Protein AF-A0A6L6CVZ6-F1 (afdb_monomer_lite)

pLDDT: mean 91.76, std 10.98, range [35.66, 98.69]

Foldseek 3Di:
DDPPDFDFDWFAQAFQKKWWKWFWAQDPQGIKIWTWMCVPPDRCDPVQLVVFDFVVVCVVVVGPTIDGGARKGFRFGTWTDQPDDDPWDWDDTSNRITTGQAMFCCGNPNDDDPPDDDDGPSSIDTHHDAQGKWKWKAALVRDIDTDGIDHCPVPVPDDPVNSQCVQVVDPDPPSMGIHMDGD

Structure (mmCIF, N/CA/C/O backbone):
data_AF-A0A6L6CVZ6-F1
#
_entry.id   AF-A0A6L6CVZ6-F1
#
loop_
_atom_site.group_PDB
_atom_site.id
_atom_site.type_symbol
_atom_site.label_atom_id
_atom_site.label_alt_id
_atom_site.label_comp_id
_atom_site.label_asym_id
_atom_site.label_entity_id
_atom_site.label_seq_id
_atom_site.pdbx_PDB_ins_code
_atom_site.Cartn_x
_atom_site.Cartn_y
_atom_site.Cartn_z
_atom_site.occupancy
_atom_site.B_iso_or_equiv
_atom_site.auth_seq_id
_atom_site.auth_comp_id
_atom_site.auth_asym_id
_atom_site.auth_atom_id
_atom_site.pdbx_PDB_model_num
ATOM 1 N N . MET A 1 1 ? 6.142 -27.984 21.236 1.00 37.06 1 MET A N 1
ATOM 2 C CA . MET A 1 1 ? 7.083 -27.239 20.377 1.00 37.06 1 MET A CA 1
ATOM 3 C C . MET A 1 1 ? 6.634 -25.793 20.360 1.00 37.06 1 MET A C 1
ATOM 5 O O . MET A 1 1 ? 5.547 -25.516 19.873 1.00 37.06 1 MET A O 1
ATOM 9 N N . THR A 1 2 ? 7.384 -24.900 20.996 1.00 35.66 2 THR A N 1
ATOM 10 C CA . THR A 1 2 ? 7.132 -23.458 20.945 1.00 35.66 2 THR A CA 1
ATOM 11 C C . THR A 1 2 ? 7.368 -22.997 19.512 1.00 35.66 2 THR A C 1
ATOM 13 O O . THR A 1 2 ? 8.467 -23.156 18.987 1.00 35.66 2 THR A O 1
ATOM 16 N N . ALA A 1 3 ? 6.328 -22.488 18.850 1.00 42.91 3 ALA A N 1
ATOM 17 C CA . ALA A 1 3 ? 6.504 -21.797 17.583 1.00 42.91 3 ALA A CA 1
ATOM 18 C C . ALA A 1 3 ? 7.545 -20.695 17.811 1.00 42.91 3 ALA A C 1
ATOM 20 O O . ALA A 1 3 ? 7.386 -19.877 18.719 1.00 42.91 3 ALA A O 1
ATOM 21 N N . THR A 1 4 ? 8.625 -20.697 17.034 1.00 51.38 4 THR A N 1
ATOM 22 C CA . THR A 1 4 ? 9.535 -19.560 16.884 1.00 51.38 4 THR A CA 1
ATOM 23 C C . THR A 1 4 ? 8.722 -18.421 16.269 1.00 51.38 4 THR A C 1
ATOM 25 O O . THR A 1 4 ? 8.664 -18.245 15.056 1.00 51.38 4 THR A O 1
ATOM 28 N N . GLY A 1 5 ? 7.953 -17.754 17.131 1.00 56.50 5 GLY A N 1
ATOM 29 C CA . GLY A 1 5 ? 6.874 -16.851 16.771 1.00 56.50 5 GLY A CA 1
ATOM 30 C C . GLY A 1 5 ? 7.388 -15.648 16.002 1.00 56.50 5 GLY A C 1
ATOM 31 O O . GLY A 1 5 ? 8.496 -15.173 16.246 1.00 56.50 5 GLY A O 1
ATOM 32 N N . SER A 1 6 ? 6.558 -15.187 15.068 1.00 66.06 6 SER A N 1
ATOM 33 C CA . SER A 1 6 ? 6.671 -13.939 14.314 1.00 66.06 6 SER A CA 1
ATOM 34 C C . SER A 1 6 ? 7.493 -12.869 15.042 1.00 66.06 6 SER A C 1
ATOM 36 O O . SER A 1 6 ? 6.977 -12.150 15.900 1.00 66.06 6 SER A O 1
ATOM 38 N N . LYS A 1 7 ? 8.781 -12.756 14.709 1.00 83.12 7 LYS A N 1
ATOM 39 C CA . LYS A 1 7 ? 9.647 -11.740 15.299 1.00 83.12 7 LYS A CA 1
ATOM 40 C C . LYS A 1 7 ? 9.461 -10.435 14.533 1.00 83.12 7 LYS A C 1
ATOM 42 O O . LYS A 1 7 ? 9.683 -10.397 13.320 1.00 83.12 7 LYS A O 1
ATOM 47 N N . ARG A 1 8 ? 9.054 -9.380 15.240 1.00 90.56 8 ARG A N 1
ATOM 48 C CA . ARG A 1 8 ? 9.130 -8.002 14.743 1.00 90.56 8 ARG A CA 1
ATOM 49 C C . ARG A 1 8 ? 10.605 -7.630 14.590 1.00 90.56 8 ARG A C 1
ATOM 51 O O . ARG A 1 8 ? 11.412 -7.907 15.474 1.00 90.56 8 ARG A O 1
ATOM 58 N N . MET A 1 9 ? 10.952 -7.099 13.427 1.00 90.81 9 MET A N 1
ATOM 59 C CA . MET A 1 9 ? 12.328 -6.796 13.028 1.00 90.81 9 MET A CA 1
ATOM 60 C C . MET A 1 9 ? 12.544 -5.304 12.800 1.00 90.81 9 MET A C 1
ATOM 62 O O . MET A 1 9 ? 13.673 -4.838 12.915 1.00 90.81 9 MET A O 1
ATOM 66 N N . ILE A 1 10 ? 11.485 -4.587 12.424 1.00 92.56 10 ILE A N 1
ATOM 67 C CA . ILE A 1 10 ? 11.515 -3.160 12.123 1.00 92.56 10 ILE A CA 1
ATOM 68 C C . ILE A 1 10 ? 10.309 -2.524 12.810 1.00 92.56 10 ILE A C 1
ATOM 70 O O . ILE A 1 10 ? 9.176 -2.986 12.628 1.00 92.56 10 ILE A O 1
ATOM 74 N N . ASP A 1 11 ? 10.581 -1.482 13.582 1.00 95.62 11 ASP A N 1
ATOM 75 C CA . ASP A 1 11 ? 9.610 -0.690 14.330 1.00 95.62 11 ASP A CA 1
ATOM 76 C C . ASP A 1 11 ? 9.361 0.659 13.641 1.00 95.62 11 ASP A C 1
ATOM 78 O O . ASP A 1 11 ? 9.943 0.942 12.593 1.00 95.62 11 ASP A O 1
ATOM 82 N N . ASP A 1 12 ? 8.471 1.466 14.221 1.00 95.69 12 ASP A N 1
ATOM 83 C CA . ASP A 1 12 ? 8.211 2.856 13.824 1.00 95.69 12 ASP A CA 1
ATOM 84 C C . ASP A 1 12 ? 7.869 3.047 12.338 1.00 95.69 12 ASP A C 1
ATOM 86 O O . ASP A 1 12 ? 8.238 4.031 11.699 1.00 95.69 12 ASP A O 1
ATOM 90 N N . MET A 1 13 ? 7.127 2.092 11.772 1.00 97.31 13 MET A N 1
ATOM 91 C CA . MET A 1 13 ? 6.776 2.119 10.352 1.00 97.31 13 MET A CA 1
ATOM 92 C C . MET A 1 13 ? 5.554 2.981 10.041 1.00 97.31 13 MET A C 1
ATOM 94 O O . MET A 1 13 ? 5.385 3.379 8.888 1.00 97.31 13 MET A O 1
ATOM 98 N N . ARG A 1 14 ? 4.704 3.288 11.027 1.00 97.94 14 ARG A N 1
ATOM 99 C CA . ARG A 1 14 ? 3.492 4.091 10.812 1.00 97.94 14 ARG A CA 1
ATOM 100 C C . ARG A 1 14 ? 3.872 5.480 10.306 1.00 97.94 14 ARG A C 1
ATOM 102 O O . ARG A 1 14 ? 4.715 6.155 10.884 1.00 97.94 14 ARG A O 1
ATOM 109 N N . GLY A 1 15 ? 3.254 5.905 9.207 1.00 97.62 15 GLY A N 1
ATOM 110 C CA . GLY A 1 15 ? 3.561 7.182 8.566 1.00 97.62 15 GLY A CA 1
ATOM 111 C C . GLY A 1 15 ? 4.839 7.188 7.720 1.00 97.62 15 GLY A C 1
ATOM 112 O O . GLY A 1 15 ? 5.131 8.209 7.103 1.00 97.62 15 GLY A O 1
ATOM 113 N N . VAL A 1 16 ? 5.578 6.078 7.604 1.00 97.88 16 VAL A N 1
ATOM 114 C CA . VAL A 1 16 ? 6.710 5.996 6.668 1.00 97.88 16 VAL A CA 1
ATOM 115 C C . VAL A 1 16 ? 6.188 5.952 5.232 1.00 97.88 16 VAL A C 1
ATOM 117 O O . VAL A 1 16 ? 5.324 5.138 4.883 1.00 97.88 16 VAL A O 1
ATOM 120 N N . ARG A 1 17 ? 6.727 6.848 4.399 1.00 97.81 17 ARG A N 1
ATOM 121 C CA . ARG A 1 17 ? 6.362 7.012 2.991 1.00 97.81 17 ARG A CA 1
ATOM 122 C C . ARG A 1 17 ? 7.061 5.981 2.108 1.00 97.81 17 ARG A C 1
ATOM 124 O O . ARG A 1 17 ? 8.235 5.683 2.304 1.00 97.81 17 ARG A O 1
ATOM 131 N N . TYR A 1 18 ? 6.348 5.454 1.119 1.00 98.06 18 TYR A N 1
ATOM 132 C CA . TYR A 1 18 ? 6.900 4.544 0.121 1.00 98.06 18 TYR A CA 1
ATOM 133 C C . TYR A 1 18 ? 6.122 4.605 -1.199 1.00 98.06 18 TYR A C 1
ATOM 135 O O . TYR A 1 18 ? 5.013 5.131 -1.258 1.00 98.06 18 TYR A O 1
ATOM 143 N N . GLY A 1 19 ? 6.681 4.034 -2.261 1.00 97.69 19 GLY A N 1
ATOM 144 C CA . GLY A 1 19 ? 6.002 3.838 -3.542 1.00 97.69 19 GLY A CA 1
ATOM 145 C C . GLY A 1 19 ? 6.250 2.443 -4.084 1.00 97.69 19 GLY A C 1
ATOM 146 O O . GLY A 1 19 ? 7.195 1.769 -3.668 1.00 97.69 19 GLY A O 1
ATOM 147 N N . GLU A 1 20 ? 5.381 2.004 -4.992 1.00 97.62 20 GLU A N 1
ATOM 148 C CA . GLU A 1 20 ? 5.497 0.704 -5.648 1.00 97.62 20 GLU A CA 1
ATOM 149 C C . GLU A 1 20 ? 5.217 0.819 -7.154 1.00 97.62 20 GLU A C 1
ATOM 151 O O . GLU A 1 20 ? 4.133 1.244 -7.549 1.00 97.62 20 GLU A O 1
ATOM 156 N N . VAL A 1 21 ? 6.163 0.410 -7.998 1.00 98.31 21 VAL A N 1
ATOM 157 C CA . VAL A 1 21 ? 5.939 0.183 -9.432 1.00 98.31 21 VAL A CA 1
ATOM 158 C C . VAL A 1 21 ? 5.587 -1.285 -9.602 1.00 98.31 21 VAL A C 1
ATOM 160 O O . VAL A 1 21 ? 6.369 -2.176 -9.264 1.00 98.31 21 VAL A O 1
ATOM 163 N N . VAL A 1 22 ? 4.377 -1.541 -10.085 1.00 97.12 22 VAL A N 1
ATOM 164 C CA . VAL A 1 22 ? 3.842 -2.894 -10.212 1.00 97.12 22 VAL A CA 1
ATOM 165 C C . VAL A 1 22 ? 3.664 -3.186 -11.694 1.00 97.12 22 VAL A C 1
ATOM 167 O O . VAL A 1 22 ? 2.642 -2.777 -12.232 1.00 97.12 22 VAL A O 1
ATOM 170 N N . PRO A 1 23 ? 4.639 -3.787 -12.396 1.00 97.62 23 PRO A N 1
ATOM 171 C CA . PRO A 1 23 ? 4.443 -4.334 -13.738 1.00 97.62 23 PRO A CA 1
ATOM 172 C C . PRO A 1 23 ? 3.691 -5.670 -13.698 1.00 97.62 23 PRO A C 1
ATOM 174 O O . PRO A 1 23 ? 3.877 -6.477 -12.784 1.00 97.62 23 PRO A O 1
ATOM 177 N N . MET A 1 24 ? 2.851 -5.910 -14.705 1.00 95.88 24 MET A N 1
ATOM 178 C CA . MET A 1 24 ? 2.095 -7.151 -14.874 1.00 95.88 24 MET A CA 1
ATOM 179 C C . MET A 1 24 ? 2.463 -7.825 -16.189 1.00 95.88 24 MET A C 1
ATOM 181 O O . MET A 1 24 ? 2.456 -7.203 -17.248 1.00 95.88 24 MET A O 1
ATOM 185 N N . PHE A 1 25 ? 2.763 -9.114 -16.112 1.00 96.12 25 PHE A N 1
ATOM 186 C CA . PHE A 1 25 ? 3.249 -9.936 -17.208 1.00 96.12 25 PHE A CA 1
ATOM 187 C C . PHE A 1 25 ? 2.278 -11.077 -17.484 1.00 96.12 25 PHE A C 1
ATOM 189 O O . PHE A 1 25 ? 1.686 -11.636 -16.560 1.00 96.12 25 PHE A O 1
ATOM 196 N N . LEU A 1 26 ? 2.161 -11.455 -18.756 1.00 94.94 26 LEU A N 1
ATOM 197 C CA . LEU A 1 26 ? 1.564 -12.731 -19.126 1.00 94.94 26 LEU A CA 1
ATOM 198 C C . LEU A 1 26 ? 2.628 -13.822 -19.008 1.00 94.94 26 LEU A C 1
ATOM 200 O O . LEU A 1 26 ? 3.703 -13.716 -19.600 1.00 94.94 26 LEU A O 1
ATOM 204 N N . ARG A 1 27 ? 2.329 -14.853 -18.225 1.00 92.25 27 ARG A N 1
ATOM 205 C CA . ARG A 1 27 ? 3.119 -16.078 -18.083 1.00 92.25 27 ARG A CA 1
ATOM 206 C C . ARG A 1 27 ? 2.264 -17.264 -18.524 1.00 92.25 27 ARG A C 1
ATOM 208 O O . ARG A 1 27 ? 1.049 -17.137 -18.668 1.00 92.25 27 ARG A O 1
ATOM 215 N N . ASP A 1 28 ? 2.880 -18.433 -18.659 1.00 89.06 28 ASP A N 1
ATOM 216 C CA . ASP A 1 28 ? 2.167 -19.668 -19.022 1.00 89.06 28 ASP A CA 1
ATOM 217 C C . ASP A 1 28 ? 1.052 -20.025 -18.019 1.00 89.06 28 ASP A C 1
ATOM 219 O O . ASP A 1 28 ? 0.059 -20.655 -18.372 1.00 89.06 28 ASP A O 1
ATOM 223 N N . THR A 1 29 ? 1.187 -19.584 -16.765 1.00 85.19 29 THR A N 1
ATOM 224 C CA . THR A 1 29 ? 0.216 -19.787 -15.676 1.00 85.19 29 THR A CA 1
ATOM 225 C C . THR A 1 29 ? -0.832 -18.669 -15.557 1.00 85.19 29 THR A C 1
ATOM 227 O O . THR A 1 29 ? -1.628 -18.664 -14.615 1.00 85.19 29 THR A O 1
ATOM 230 N N . GLY A 1 30 ? -0.857 -17.722 -16.499 1.00 91.31 30 GLY A N 1
ATOM 231 C CA . GLY A 1 30 ? -1.737 -16.554 -16.493 1.00 91.31 30 GLY A CA 1
ATOM 232 C C . GLY A 1 30 ? -1.009 -15.270 -16.103 1.00 91.31 30 GLY A C 1
ATOM 233 O O . GLY A 1 30 ? 0.187 -15.115 -16.351 1.00 91.31 30 GLY A O 1
ATOM 234 N N . LEU A 1 31 ? -1.735 -14.310 -15.525 1.00 92.94 31 LEU A N 1
ATOM 235 C CA . LEU A 1 31 ? -1.134 -13.038 -15.134 1.00 92.94 31 LEU A CA 1
ATOM 236 C C . LEU A 1 31 ? -0.274 -13.187 -13.878 1.00 92.94 31 LEU A C 1
ATOM 238 O O . LEU A 1 31 ? -0.672 -13.798 -12.884 1.00 92.94 31 LEU A O 1
ATOM 242 N N . GLU A 1 32 ? 0.889 -12.550 -13.903 1.00 92.94 32 GLU A N 1
ATOM 243 C CA . GLU A 1 32 ? 1.789 -12.407 -12.766 1.00 92.94 32 GLU A CA 1
ATOM 244 C C . GLU A 1 32 ? 2.169 -10.935 -12.608 1.00 92.94 32 GLU A C 1
ATOM 246 O O . GLU A 1 32 ? 2.503 -10.266 -13.583 1.00 92.94 32 GLU A O 1
ATOM 251 N N . ALA A 1 33 ? 2.128 -10.419 -11.382 1.00 93.19 33 ALA A N 1
ATOM 252 C CA . ALA A 1 33 ? 2.632 -9.091 -11.065 1.00 93.19 33 ALA A CA 1
ATOM 253 C C . ALA A 1 33 ? 3.956 -9.189 -10.310 1.00 93.19 33 ALA A C 1
ATOM 255 O O . ALA A 1 33 ? 4.073 -9.953 -9.351 1.00 93.19 33 ALA A O 1
ATOM 256 N N . GLU A 1 34 ? 4.920 -8.355 -10.675 1.00 94.00 34 GLU A N 1
ATOM 257 C CA . GLU A 1 34 ? 6.073 -8.085 -9.821 1.00 94.00 34 GLU A CA 1
ATOM 258 C C . GLU A 1 34 ? 5.832 -6.781 -9.069 1.00 94.00 34 GLU A C 1
ATOM 260 O O . GLU A 1 34 ? 5.247 -5.847 -9.602 1.00 94.00 34 GLU A O 1
ATOM 265 N N . VAL A 1 35 ? 6.262 -6.702 -7.813 1.00 94.19 35 VAL A N 1
ATOM 266 C CA . VAL A 1 35 ? 6.141 -5.483 -7.008 1.00 94.19 35 VAL A CA 1
ATOM 267 C C . VAL A 1 35 ? 7.540 -4.961 -6.752 1.00 94.19 35 VAL A C 1
ATOM 269 O O . VAL A 1 35 ? 8.274 -5.542 -5.950 1.00 94.19 35 VAL A O 1
ATOM 272 N N . TYR A 1 36 ? 7.905 -3.873 -7.422 1.00 96.75 36 TYR A N 1
ATOM 273 C CA . TYR A 1 36 ? 9.096 -3.095 -7.110 1.00 96.75 36 TYR A CA 1
ATOM 274 C C . TYR A 1 36 ? 8.710 -1.997 -6.142 1.00 96.75 36 TYR A C 1
ATOM 276 O O . TYR A 1 36 ? 7.759 -1.276 -6.411 1.00 96.75 36 TYR A O 1
ATOM 284 N N . GLY A 1 37 ? 9.415 -1.861 -5.026 1.00 96.38 37 GLY A N 1
ATOM 285 C CA . GLY A 1 37 ? 9.088 -0.829 -4.053 1.00 96.38 37 GLY A CA 1
ATOM 286 C C . GLY A 1 37 ? 10.300 -0.175 -3.412 1.00 96.38 37 GLY A 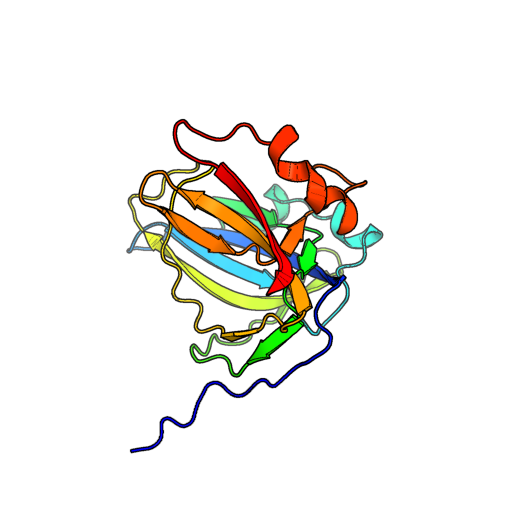C 1
ATOM 287 O O . GLY A 1 37 ? 11.415 -0.704 -3.454 1.00 96.38 37 GLY A O 1
ATOM 288 N N . THR A 1 38 ? 10.064 1.005 -2.842 1.00 97.50 38 THR A N 1
ATOM 289 C CA . THR A 1 38 ? 11.087 1.852 -2.208 1.00 97.50 38 THR A CA 1
ATOM 290 C C . THR A 1 38 ? 11.312 1.528 -0.730 1.00 97.50 38 THR A C 1
ATOM 292 O O . THR A 1 38 ? 12.150 2.154 -0.083 1.00 97.50 38 THR A O 1
ATOM 295 N N . GLN A 1 39 ? 10.569 0.567 -0.167 1.00 93.31 39 GLN A N 1
ATOM 296 C CA . GLN A 1 39 ? 10.608 0.236 1.257 1.00 93.31 39 GLN A CA 1
ATOM 297 C C . GLN A 1 39 ? 12.040 -0.043 1.721 1.00 93.31 39 GLN A C 1
ATOM 299 O O . GLN A 1 39 ? 12.715 -0.923 1.182 1.00 93.31 39 GLN A O 1
ATOM 304 N N . MET A 1 40 ? 12.459 0.663 2.774 1.00 90.44 40 MET A N 1
ATOM 305 C CA . MET A 1 40 ? 13.809 0.600 3.351 1.00 90.44 40 MET A CA 1
ATOM 306 C C . MET A 1 40 ? 14.939 1.060 2.410 1.00 90.44 40 MET A C 1
ATOM 308 O O . MET A 1 40 ? 16.099 0.778 2.691 1.00 90.44 40 MET A O 1
ATOM 312 N N . LEU A 1 41 ? 14.623 1.743 1.303 1.00 94.62 41 LEU A N 1
ATOM 313 C CA . LEU A 1 41 ? 15.603 2.272 0.344 1.00 94.62 41 LEU A CA 1
ATOM 314 C C . LEU A 1 41 ? 15.522 3.793 0.215 1.00 94.62 41 LEU A C 1
ATOM 316 O O . LEU A 1 41 ? 16.547 4.463 0.236 1.00 94.62 41 LEU A O 1
ATOM 320 N N . ASN A 1 42 ? 14.313 4.330 0.058 1.00 97.00 4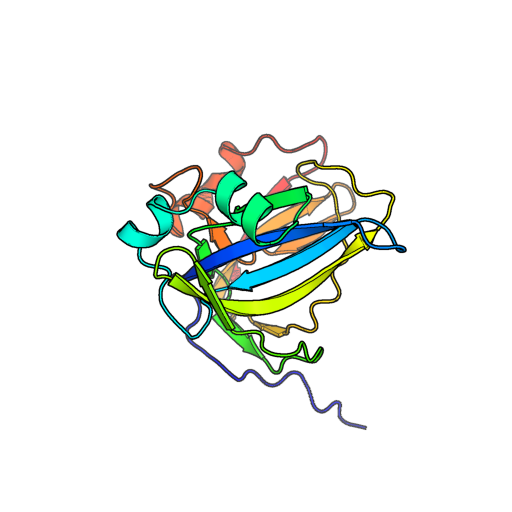2 ASN A N 1
ATOM 321 C CA . ASN A 1 42 ? 14.040 5.764 -0.004 1.00 97.00 42 ASN A CA 1
ATOM 322 C C . ASN A 1 42 ? 12.557 6.040 0.284 1.00 97.00 42 ASN A C 1
ATOM 324 O O . ASN A 1 42 ? 11.723 5.133 0.337 1.00 97.00 42 ASN A O 1
ATOM 328 N N . ASP A 1 43 ? 12.227 7.314 0.433 1.00 96.06 43 ASP A N 1
ATOM 329 C CA . ASP A 1 43 ? 10.900 7.816 0.772 1.00 96.06 43 ASP A CA 1
ATOM 330 C C . ASP A 1 43 ? 10.002 8.068 -0.455 1.00 96.06 43 ASP A C 1
ATOM 332 O O . ASP A 1 43 ? 8.962 8.714 -0.325 1.00 96.06 43 ASP A O 1
ATOM 336 N N . CYS A 1 44 ? 10.367 7.544 -1.634 1.00 97.56 44 CYS A N 1
ATOM 337 C CA . CYS A 1 44 ? 9.663 7.710 -2.909 1.00 97.56 44 CYS A CA 1
ATOM 338 C C . CYS A 1 44 ? 9.539 9.181 -3.371 1.00 97.56 44 CYS A C 1
ATOM 340 O O . CYS A 1 44 ? 8.414 9.659 -3.549 1.00 97.56 44 CYS A O 1
ATOM 342 N N . PRO A 1 45 ? 10.638 9.941 -3.552 1.00 97.00 45 PRO A N 1
ATOM 343 C CA . PRO A 1 45 ? 10.616 11.400 -3.741 1.00 97.00 45 PRO A CA 1
ATOM 344 C C . PRO A 1 45 ? 9.534 11.880 -4.717 1.00 97.00 45 PRO A C 1
ATOM 346 O O . PRO A 1 45 ? 9.441 11.381 -5.835 1.00 97.00 45 PRO A O 1
ATOM 349 N N . GLN A 1 46 ? 8.683 12.823 -4.289 1.00 95.81 46 GLN A N 1
ATOM 350 C CA . GLN A 1 46 ? 7.506 13.244 -5.067 1.00 95.81 46 GLN A CA 1
ATOM 351 C C . GLN A 1 46 ? 7.880 13.765 -6.460 1.00 95.81 46 GLN A C 1
ATOM 353 O O . GLN A 1 46 ? 7.221 13.418 -7.437 1.00 95.81 46 GLN A O 1
ATOM 358 N N . GLU A 1 47 ? 8.950 14.558 -6.539 1.00 96.75 47 GLU A N 1
ATOM 359 C CA . GLU A 1 47 ? 9.415 15.167 -7.786 1.00 96.75 47 GLU A CA 1
ATOM 360 C C . GLU A 1 47 ? 9.886 14.141 -8.815 1.00 96.75 47 GLU A C 1
ATOM 362 O O . GLU A 1 47 ? 9.691 14.360 -10.004 1.00 96.75 47 GLU A O 1
ATOM 367 N N . LEU A 1 48 ? 10.452 13.015 -8.370 1.00 98.12 48 LEU A N 1
ATOM 368 C CA . LEU A 1 48 ? 10.849 11.912 -9.248 1.00 98.12 48 LEU A CA 1
ATOM 369 C C . LEU A 1 48 ? 9.668 10.986 -9.546 1.00 98.12 48 LEU A C 1
ATOM 371 O O . LEU A 1 48 ? 9.489 10.533 -10.666 1.00 98.12 48 LEU A O 1
ATOM 375 N N . TRP A 1 49 ? 8.808 10.724 -8.560 1.00 97.81 49 TRP A N 1
ATOM 376 C CA . TRP A 1 49 ? 7.648 9.856 -8.752 1.00 97.81 49 TRP A CA 1
ATOM 377 C C . TRP A 1 49 ? 6.681 10.391 -9.816 1.00 97.81 49 TRP A C 1
ATOM 379 O O . TRP A 1 49 ? 6.134 9.625 -10.604 1.00 97.81 49 TRP A O 1
ATOM 389 N N . GLN A 1 50 ? 6.471 11.708 -9.858 1.00 96.44 50 GLN A N 1
ATOM 390 C CA . GLN A 1 50 ? 5.563 12.334 -10.823 1.00 96.44 50 GLN A CA 1
ATOM 391 C C . GLN A 1 50 ? 6.092 12.347 -12.266 1.00 96.44 50 GLN A C 1
ATOM 393 O O . GLN A 1 50 ? 5.328 12.667 -13.172 1.00 96.44 50 GLN A O 1
ATOM 398 N N . THR A 1 51 ? 7.372 12.028 -12.493 1.00 97.44 51 THR A N 1
ATOM 399 C CA . THR A 1 51 ? 7.937 11.908 -13.849 1.00 97.44 51 THR A CA 1
ATOM 400 C C . THR A 1 51 ? 7.797 10.498 -14.416 1.00 97.44 51 THR A C 1
ATOM 402 O O . THR A 1 51 ? 8.089 10.289 -15.592 1.00 97.44 51 THR A O 1
ATOM 405 N N . LEU A 1 52 ? 7.356 9.527 -13.606 1.00 98.31 52 LEU A N 1
ATOM 406 C CA . LEU A 1 52 ? 7.191 8.150 -14.051 1.00 98.31 52 LEU A CA 1
ATOM 407 C C . LEU A 1 52 ? 6.049 8.034 -15.059 1.00 98.31 52 LEU A C 1
ATOM 409 O O . LEU A 1 52 ? 4.913 8.419 -14.788 1.00 98.31 52 LEU A O 1
ATOM 413 N N . ASP A 1 53 ? 6.353 7.413 -16.193 1.00 98.19 53 ASP A N 1
ATOM 414 C CA . ASP A 1 53 ? 5.394 7.080 -17.239 1.00 98.19 53 ASP A CA 1
ATOM 415 C C . ASP A 1 53 ? 5.155 5.564 -17.232 1.00 98.19 53 ASP A C 1
ATOM 417 O O . ASP A 1 53 ? 6.049 4.766 -17.525 1.00 98.19 53 ASP A O 1
ATOM 421 N N . ALA A 1 54 ? 3.939 5.160 -16.860 1.00 98.12 54 ALA A N 1
ATOM 422 C CA . ALA A 1 54 ? 3.570 3.755 -16.751 1.00 98.12 54 ALA A CA 1
ATOM 423 C C . ALA A 1 54 ? 3.652 3.013 -18.096 1.00 98.12 54 ALA A C 1
ATOM 425 O O . ALA A 1 54 ? 4.081 1.859 -18.119 1.00 98.12 54 ALA A O 1
ATOM 426 N N . ASP A 1 55 ? 3.287 3.662 -19.202 1.00 98.38 55 ASP A N 1
ATOM 427 C CA . ASP A 1 55 ? 3.273 3.043 -20.529 1.00 98.38 55 ASP A CA 1
ATOM 428 C C . ASP A 1 55 ? 4.699 2.886 -21.063 1.00 98.38 55 ASP A C 1
ATOM 430 O O . ASP A 1 55 ? 5.057 1.836 -21.608 1.00 98.38 55 ASP A O 1
ATOM 434 N N . ALA A 1 56 ? 5.552 3.891 -20.840 1.00 98.38 56 ALA A N 1
ATOM 435 C CA . ALA A 1 56 ? 6.971 3.805 -21.171 1.00 98.38 56 ALA A CA 1
ATOM 436 C C . ALA A 1 56 ? 7.668 2.686 -20.379 1.00 98.38 56 ALA A C 1
ATOM 438 O O . ALA A 1 56 ? 8.381 1.870 -20.969 1.00 98.38 56 ALA A O 1
ATOM 439 N N . ILE A 1 57 ? 7.409 2.596 -19.068 1.00 98.50 57 ILE A N 1
ATOM 440 C CA . ILE A 1 57 ? 7.944 1.524 -18.216 1.00 98.50 57 ILE A CA 1
ATOM 441 C C . ILE A 1 57 ? 7.411 0.161 -18.672 1.00 98.50 57 ILE A C 1
ATOM 443 O O . ILE A 1 57 ? 8.174 -0.802 -18.750 1.00 98.50 57 ILE A O 1
ATOM 447 N N . ALA A 1 58 ? 6.120 0.052 -19.006 1.00 98.50 58 ALA A N 1
ATOM 448 C CA . ALA A 1 58 ? 5.542 -1.202 -19.483 1.00 98.50 58 ALA A CA 1
ATOM 449 C C . ALA A 1 58 ? 6.247 -1.686 -20.756 1.00 98.50 58 ALA A C 1
ATOM 451 O O . ALA A 1 58 ? 6.652 -2.848 -20.836 1.00 98.50 58 ALA A O 1
ATOM 452 N N . LYS A 1 59 ? 6.475 -0.773 -21.707 1.00 98.19 59 LYS A N 1
ATOM 453 C CA . LYS A 1 59 ? 7.201 -1.051 -22.948 1.00 98.19 59 LYS A CA 1
ATOM 454 C C . LYS A 1 59 ? 8.649 -1.472 -22.699 1.00 98.19 59 LYS A C 1
ATOM 456 O O . LYS A 1 59 ? 9.102 -2.425 -23.325 1.00 98.19 59 LYS A O 1
ATOM 461 N N . GLU A 1 60 ? 9.365 -0.792 -21.804 1.00 97.56 60 GLU A N 1
ATOM 462 C CA . GLU A 1 60 ? 10.750 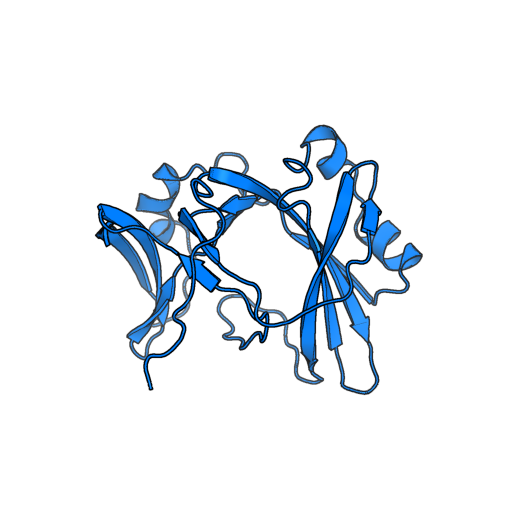-1.138 -21.451 1.00 97.56 60 GLU A CA 1
ATOM 463 C C . GLU A 1 60 ? 10.845 -2.548 -20.856 1.00 97.56 60 GLU A C 1
ATOM 465 O O . GLU A 1 60 ? 11.738 -3.322 -21.199 1.00 97.56 60 GLU A O 1
ATOM 470 N N . LEU A 1 61 ? 9.909 -2.895 -19.972 1.00 97.12 61 LEU A N 1
ATOM 471 C CA . LEU A 1 61 ? 9.913 -4.177 -19.274 1.00 97.12 61 LEU A CA 1
ATOM 472 C C . LEU A 1 61 ? 9.325 -5.328 -20.100 1.00 97.12 61 LEU A C 1
ATOM 474 O O . LEU A 1 61 ? 9.473 -6.483 -19.704 1.00 97.12 61 LEU A O 1
ATOM 478 N N . GLY A 1 62 ? 8.624 -5.040 -21.200 1.00 97.38 62 GLY A N 1
ATOM 479 C CA . GLY A 1 62 ? 7.785 -6.030 -21.881 1.00 97.38 62 GLY A CA 1
ATOM 480 C C . GLY A 1 62 ? 6.596 -6.484 -21.022 1.00 97.38 62 GLY A C 1
ATOM 481 O O . GLY A 1 62 ? 6.144 -7.623 -21.131 1.00 97.38 62 GLY A O 1
ATOM 482 N N . ALA A 1 63 ? 6.121 -5.616 -20.127 1.00 97.75 63 ALA A N 1
ATOM 483 C CA . ALA A 1 63 ? 4.923 -5.849 -19.331 1.00 97.75 63 ALA A CA 1
ATOM 484 C C . ALA A 1 63 ? 3.668 -5.520 -20.154 1.00 97.75 63 ALA A C 1
ATOM 486 O O . ALA A 1 63 ? 3.691 -4.652 -21.022 1.00 97.75 63 ALA A O 1
ATOM 487 N N . LEU A 1 64 ? 2.550 -6.183 -19.852 1.00 96.12 64 LEU A N 1
ATOM 488 C CA . LEU A 1 64 ? 1.257 -5.867 -20.464 1.00 96.12 64 LEU A CA 1
ATOM 489 C C . LEU A 1 64 ? 0.750 -4.489 -20.036 1.00 96.12 64 LEU A C 1
ATOM 491 O O . LEU A 1 64 ? 0.164 -3.766 -20.831 1.00 96.12 64 LEU A O 1
ATOM 495 N N . PHE A 1 65 ? 0.946 -4.156 -18.763 1.00 95.19 65 PHE A N 1
ATOM 496 C CA . PHE A 1 65 ? 0.661 -2.845 -18.198 1.00 95.19 65 PHE A CA 1
ATOM 497 C C . PHE A 1 65 ? 1.451 -2.667 -16.901 1.00 95.19 65 PHE A C 1
ATOM 499 O O . PHE A 1 65 ? 1.945 -3.632 -16.306 1.00 95.19 65 PHE A O 1
ATOM 506 N N . VAL A 1 66 ? 1.557 -1.420 -16.452 1.00 97.94 66 VAL A N 1
ATOM 507 C CA . VAL A 1 66 ? 2.195 -1.045 -15.190 1.00 97.94 66 VAL A CA 1
ATOM 508 C C . VAL A 1 66 ? 1.210 -0.240 -14.362 1.00 97.94 66 VAL A C 1
ATOM 510 O O . VAL A 1 66 ? 0.544 0.665 -14.854 1.00 97.94 66 VAL A O 1
ATOM 513 N N . LYS A 1 67 ? 1.134 -0.554 -13.071 1.00 95.81 67 LYS A N 1
ATOM 514 C CA . LYS A 1 67 ? 0.417 0.243 -12.086 1.00 95.81 67 LYS A CA 1
ATOM 515 C C . LYS A 1 67 ? 1.424 0.984 -11.219 1.00 95.81 67 LYS A C 1
ATOM 517 O O . LYS A 1 67 ? 2.165 0.369 -10.453 1.00 95.81 67 LYS A O 1
ATOM 522 N N . LEU A 1 68 ? 1.391 2.311 -11.294 1.00 97.38 68 LEU A N 1
ATOM 523 C CA . LEU A 1 68 ? 2.068 3.182 -10.339 1.00 97.38 68 LEU A CA 1
ATOM 524 C C . LEU A 1 68 ? 1.237 3.213 -9.052 1.00 97.38 68 LEU A C 1
ATOM 526 O O . LEU A 1 68 ? 0.156 3.795 -8.985 1.00 97.38 68 LEU A O 1
ATOM 530 N N . ASN A 1 69 ? 1.703 2.498 -8.035 1.00 96.19 69 ASN A N 1
ATOM 531 C CA . ASN A 1 69 ? 0.949 2.189 -6.829 1.00 96.19 69 ASN A CA 1
ATOM 532 C C . ASN A 1 69 ? 1.379 3.065 -5.642 1.00 96.19 69 ASN A C 1
ATOM 534 O O . ASN A 1 69 ? 1.714 2.552 -4.575 1.00 96.19 69 ASN A O 1
ATOM 538 N N . GLY A 1 70 ? 1.347 4.387 -5.807 1.00 94.12 70 GLY A N 1
ATOM 539 C CA . GLY A 1 70 ? 1.708 5.328 -4.750 1.00 94.12 70 GLY A CA 1
ATOM 540 C C . GLY A 1 70 ? 1.708 6.799 -5.175 1.00 94.12 70 GLY A C 1
ATOM 541 O O . GLY A 1 70 ? 1.149 7.118 -6.226 1.00 94.12 70 GLY A O 1
ATOM 542 N N . PRO A 1 71 ? 2.313 7.683 -4.358 1.00 96.62 71 PRO A N 1
ATOM 543 C CA . PRO A 1 71 ? 2.972 7.377 -3.084 1.00 96.62 71 PRO A CA 1
ATOM 544 C C . PRO A 1 71 ? 1.988 6.950 -1.988 1.00 96.62 71 PRO A C 1
ATOM 546 O O . PRO A 1 71 ? 0.798 7.277 -2.004 1.00 96.62 71 PRO A O 1
ATOM 549 N N . ARG A 1 72 ? 2.494 6.186 -1.027 1.00 97.81 72 ARG A N 1
ATOM 550 C CA . ARG A 1 72 ? 1.753 5.580 0.077 1.00 97.81 72 ARG A CA 1
ATOM 551 C C . ARG A 1 72 ? 2.428 5.867 1.402 1.00 97.81 72 ARG A C 1
ATOM 553 O O . ARG A 1 72 ? 3.615 6.170 1.449 1.00 97.81 72 ARG A O 1
ATOM 560 N N . TYR A 1 73 ? 1.660 5.720 2.470 1.00 98.19 73 TYR A N 1
ATOM 561 C CA . TYR A 1 73 ? 2.139 5.788 3.841 1.00 98.19 73 TYR A CA 1
ATOM 562 C C . TYR A 1 73 ? 1.580 4.602 4.607 1.00 98.19 73 TYR A C 1
ATOM 564 O O . TYR A 1 73 ? 0.377 4.327 4.541 1.00 98.19 73 TYR A O 1
ATOM 572 N N . TRP A 1 74 ? 2.446 3.890 5.317 1.00 97.94 74 TRP A N 1
ATOM 573 C CA . TRP A 1 74 ? 2.017 2.787 6.165 1.00 97.94 74 TRP A CA 1
ATOM 574 C C . TRP A 1 74 ? 1.067 3.264 7.264 1.00 97.94 74 TRP A C 1
ATOM 576 O O . TRP A 1 74 ? 1.263 4.330 7.844 1.00 97.94 74 TRP A O 1
ATOM 586 N N . VAL A 1 75 ? 0.067 2.436 7.567 1.00 98.12 75 VAL A N 1
ATOM 587 C CA . VAL A 1 75 ? -0.752 2.552 8.790 1.00 98.12 75 VAL A CA 1
ATOM 588 C C . VAL A 1 75 ? -0.524 1.370 9.740 1.00 98.12 75 VAL A C 1
ATOM 590 O O . VAL A 1 75 ? -1.184 1.260 10.765 1.00 98.12 75 VAL A O 1
ATOM 593 N N . LEU A 1 76 ? 0.388 0.466 9.377 1.00 97.38 76 LEU A N 1
ATOM 594 C CA . LEU A 1 76 ? 0.964 -0.542 10.264 1.00 97.38 76 LEU A CA 1
ATOM 595 C C . LEU A 1 76 ? 2.114 0.065 11.069 1.00 97.38 76 LEU A C 1
ATOM 597 O O . LEU A 1 76 ? 2.712 1.049 10.641 1.00 97.38 76 LEU A O 1
ATOM 601 N N . ASP A 1 77 ? 2.449 -0.552 12.194 1.00 97.88 77 ASP A N 1
ATOM 602 C CA . ASP A 1 77 ? 3.451 -0.050 13.135 1.00 97.88 77 ASP A CA 1
ATOM 603 C C . ASP A 1 77 ? 4.805 -0.761 12.988 1.00 97.88 77 ASP A C 1
ATOM 605 O O . ASP A 1 77 ? 5.848 -0.195 13.322 1.00 97.88 77 ASP A O 1
ATOM 609 N N . GLY A 1 78 ? 4.832 -1.984 12.449 1.00 96.06 78 GLY A N 1
ATOM 610 C CA . GLY A 1 78 ? 6.086 -2.712 12.264 1.00 96.06 78 GLY A CA 1
ATOM 611 C C . GLY A 1 78 ? 6.053 -3.854 11.260 1.00 96.06 78 GLY A C 1
ATOM 612 O O . GLY A 1 78 ? 4.998 -4.323 10.824 1.00 96.06 78 GLY A O 1
ATOM 613 N N . LEU A 1 79 ? 7.250 -4.317 10.907 1.00 93.00 79 LEU A N 1
ATOM 614 C CA . LEU A 1 79 ? 7.493 -5.389 9.942 1.00 93.00 79 LEU A CA 1
ATOM 615 C C . LEU A 1 79 ? 8.273 -6.526 10.604 1.00 93.00 79 LEU A C 1
ATOM 617 O O . LEU A 1 79 ? 9.196 -6.292 11.384 1.00 93.00 79 LEU A O 1
ATOM 621 N N . GLY A 1 80 ? 7.925 -7.767 10.271 1.00 90.00 80 GLY A N 1
ATOM 622 C CA . GLY A 1 80 ? 8.644 -8.957 10.728 1.00 90.00 80 GLY A CA 1
ATOM 623 C C . GLY A 1 80 ? 9.493 -9.620 9.655 1.00 90.00 80 GLY A C 1
ATOM 624 O O . GLY A 1 80 ? 9.615 -9.137 8.528 1.00 90.00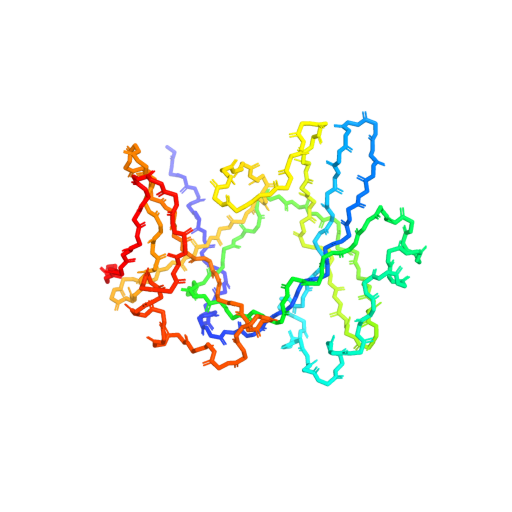 80 GLY A O 1
ATOM 625 N N . THR A 1 81 ? 10.068 -10.768 10.011 1.00 77.81 81 THR A N 1
ATOM 626 C CA . THR A 1 81 ? 10.839 -11.598 9.080 1.00 77.81 81 THR A CA 1
ATOM 627 C C . THR A 1 81 ? 9.990 -11.990 7.872 1.00 77.81 81 THR A C 1
ATOM 629 O O . THR A 1 81 ? 8.891 -12.528 8.012 1.00 77.81 81 THR A O 1
ATOM 632 N N . LYS A 1 82 ? 10.512 -11.741 6.668 1.00 71.94 82 LYS A N 1
ATOM 633 C CA . LYS A 1 82 ? 9.874 -12.192 5.435 1.00 71.94 82 LYS A CA 1
ATOM 634 C C . LYS A 1 82 ? 10.019 -13.712 5.327 1.00 71.94 82 LYS A C 1
ATOM 636 O O . LYS A 1 82 ? 11.135 -14.220 5.329 1.00 71.94 82 LYS A O 1
ATOM 641 N N . VAL A 1 83 ? 8.904 -14.427 5.233 1.00 61.38 83 VAL A N 1
ATOM 642 C CA . VAL A 1 83 ? 8.866 -15.894 5.127 1.00 61.38 83 VAL A CA 1
ATOM 643 C C . VAL A 1 83 ? 8.913 -16.390 3.676 1.00 61.38 83 VAL A C 1
ATOM 645 O O . VAL A 1 83 ? 9.157 -17.568 3.449 1.00 61.38 83 VAL A O 1
ATOM 648 N N . ALA A 1 84 ? 8.739 -15.499 2.692 1.00 63.56 84 ALA A N 1
ATOM 649 C CA . ALA A 1 84 ? 8.922 -15.795 1.268 1.00 63.56 84 ALA A CA 1
ATOM 650 C C . ALA A 1 84 ? 10.092 -14.980 0.697 1.00 63.56 84 ALA A C 1
ATOM 652 O O . ALA A 1 84 ? 10.009 -13.754 0.535 1.00 63.56 84 ALA A O 1
ATOM 653 N N . VAL A 1 85 ? 11.198 -15.660 0.398 1.00 61.66 85 VAL A N 1
ATOM 654 C CA . VAL A 1 85 ? 12.370 -15.043 -0.232 1.00 61.66 85 VAL A CA 1
ATOM 655 C C . VAL A 1 85 ? 12.031 -14.770 -1.696 1.00 61.66 85 VAL A C 1
ATOM 657 O O . VAL A 1 85 ? 11.564 -15.650 -2.407 1.00 61.66 85 VAL A O 1
ATOM 660 N N . VAL A 1 86 ? 12.215 -13.525 -2.127 1.00 69.19 86 VAL A N 1
ATOM 661 C CA . VAL A 1 86 ? 12.153 -13.139 -3.541 1.00 69.19 86 VAL A CA 1
ATOM 662 C C . VAL A 1 86 ? 13.525 -12.591 -3.866 1.00 69.19 86 VAL A C 1
ATOM 664 O O . VAL A 1 86 ? 14.027 -11.771 -3.090 1.00 69.19 86 VAL A O 1
ATOM 667 N N . ASP A 1 87 ? 14.111 -13.030 -4.978 1.00 77.19 87 ASP A N 1
ATOM 668 C CA . ASP A 1 87 ? 15.425 -12.547 -5.388 1.00 77.19 87 ASP A CA 1
ATOM 669 C C . ASP A 1 87 ? 15.391 -11.022 -5.528 1.00 77.19 87 ASP A C 1
ATOM 671 O O . ASP A 1 87 ? 14.533 -10.493 -6.259 1.00 77.19 87 ASP A O 1
ATOM 675 N N . PRO A 1 88 ? 16.282 -10.307 -4.813 1.00 79.81 88 PRO A N 1
ATOM 676 C CA . PRO A 1 88 ? 16.284 -8.860 -4.789 1.00 79.81 88 PRO A CA 1
ATOM 677 C C . PRO A 1 88 ? 16.813 -8.334 -6.122 1.00 79.81 88 PRO A C 1
ATOM 679 O O . PRO A 1 88 ? 18.010 -8.134 -6.306 1.00 79.81 88 PRO A O 1
ATOM 682 N N . VAL A 1 89 ? 15.902 -8.084 -7.057 1.00 92.56 89 VAL A N 1
ATOM 683 C CA . VAL A 1 89 ? 16.215 -7.368 -8.294 1.00 92.56 89 VAL A CA 1
ATOM 684 C C . VAL A 1 89 ? 16.070 -5.883 -8.008 1.00 92.56 89 VAL A C 1
ATOM 686 O O . VAL A 1 89 ? 14.961 -5.404 -7.759 1.00 92.56 89 VAL A O 1
ATOM 689 N N . PHE A 1 90 ? 17.192 -5.170 -8.000 1.00 95.56 90 PHE A N 1
ATOM 690 C CA . PHE A 1 90 ? 17.198 -3.714 -7.954 1.00 95.56 90 PHE A CA 1
ATOM 691 C C . PHE A 1 90 ? 16.961 -3.152 -9.348 1.00 95.56 90 PHE A C 1
ATOM 693 O O . PHE A 1 90 ? 17.437 -3.703 -10.341 1.00 95.56 90 PHE A O 1
ATOM 700 N N . ARG A 1 91 ? 16.210 -2.061 -9.412 1.00 97.00 91 ARG A N 1
ATOM 701 C CA . ARG A 1 91 ? 15.916 -1.347 -10.648 1.00 97.00 91 ARG A CA 1
ATOM 702 C C . ARG A 1 91 ? 15.712 0.124 -10.337 1.00 97.00 91 ARG A C 1
ATOM 704 O O . ARG A 1 91 ? 15.162 0.459 -9.290 1.00 97.00 91 ARG A O 1
ATOM 711 N N . ASP A 1 92 ? 16.156 0.974 -11.245 1.00 97.75 92 ASP A N 1
ATOM 712 C CA . ASP A 1 92 ? 15.842 2.393 -11.220 1.00 97.75 92 ASP A CA 1
ATOM 713 C C . ASP A 1 92 ? 14.641 2.670 -12.128 1.00 97.75 92 ASP A C 1
ATOM 715 O O . ASP A 1 92 ? 14.561 2.133 -13.234 1.00 97.75 92 ASP A O 1
ATOM 719 N N . PHE A 1 93 ? 13.707 3.483 -11.645 1.00 97.94 93 PHE A N 1
ATOM 720 C CA . PHE A 1 93 ? 12.621 4.033 -12.446 1.00 97.94 93 PHE A CA 1
ATOM 721 C C . PHE A 1 93 ? 12.678 5.549 -12.317 1.00 97.94 93 PHE A C 1
ATOM 723 O O . PHE A 1 93 ? 12.377 6.074 -11.248 1.00 97.94 93 PHE A O 1
ATOM 730 N N . GLY A 1 94 ? 13.093 6.250 -13.374 1.00 96.19 94 GLY A N 1
ATOM 731 C CA . GLY A 1 94 ? 13.121 7.718 -13.388 1.00 96.19 94 GLY A CA 1
ATOM 732 C C . GLY A 1 94 ? 13.928 8.347 -12.242 1.00 96.19 94 GLY A C 1
ATOM 733 O O . GLY A 1 94 ? 13.525 9.379 -11.711 1.00 96.19 94 GLY A O 1
ATOM 734 N N . GLY A 1 95 ? 15.030 7.719 -11.818 1.00 97.12 95 GLY A N 1
ATOM 735 C CA . GLY A 1 95 ? 15.854 8.142 -10.681 1.00 97.12 95 GLY A CA 1
ATOM 736 C C . GLY A 1 95 ? 15.388 7.614 -9.319 1.00 97.12 95 GLY A C 1
ATOM 737 O O . GLY A 1 95 ? 16.017 7.897 -8.298 1.00 97.12 95 GLY A O 1
ATOM 738 N N . VAL A 1 96 ? 14.284 6.863 -9.267 1.00 98.12 96 VAL A N 1
ATOM 739 C CA . VAL A 1 96 ? 13.791 6.223 -8.045 1.00 98.12 96 VAL A CA 1
ATOM 740 C C . VAL A 1 96 ? 14.300 4.790 -7.984 1.00 98.12 96 VAL A C 1
ATOM 742 O O . VAL A 1 96 ? 13.769 3.883 -8.629 1.00 98.12 96 VAL A O 1
ATOM 745 N N . THR A 1 97 ? 15.300 4.563 -7.135 1.00 98.12 97 THR A N 1
ATOM 746 C CA . THR A 1 97 ? 15.800 3.214 -6.860 1.00 98.12 97 THR A CA 1
ATOM 747 C C . THR A 1 97 ? 14.738 2.381 -6.144 1.00 98.12 97 THR A C 1
ATOM 749 O O . THR A 1 97 ? 14.225 2.764 -5.091 1.00 98.12 97 THR A O 1
ATOM 752 N N . MET A 1 98 ? 14.434 1.205 -6.680 1.00 97.94 98 MET A N 1
ATOM 753 C CA . MET A 1 98 ? 13.490 0.250 -6.104 1.00 97.94 98 MET A CA 1
ATOM 754 C C . MET A 1 98 ? 14.073 -1.157 -6.084 1.00 97.94 98 MET A C 1
ATOM 756 O O . MET A 1 98 ? 15.017 -1.484 -6.803 1.00 97.94 98 MET A O 1
ATOM 760 N N . ARG A 1 99 ? 13.469 -2.024 -5.270 1.00 95.25 99 ARG A N 1
ATOM 761 C CA . ARG A 1 99 ? 13.778 -3.456 -5.231 1.00 95.25 99 ARG A CA 1
ATOM 762 C C . ARG A 1 99 ? 12.512 -4.272 -5.416 1.00 95.25 99 ARG A C 1
ATOM 764 O O . ARG A 1 99 ? 11.477 -3.928 -4.849 1.00 95.25 99 ARG A O 1
ATOM 771 N N . ARG A 1 100 ? 12.599 -5.390 -6.138 1.00 93.25 100 ARG A N 1
ATOM 772 C CA . ARG A 1 100 ? 11.513 -6.374 -6.199 1.00 93.25 100 ARG A CA 1
ATOM 773 C C . ARG A 1 100 ? 11.287 -6.983 -4.814 1.00 93.25 100 ARG A C 1
ATOM 775 O O . ARG A 1 100 ? 12.149 -7.671 -4.271 1.00 93.25 100 ARG A O 1
ATOM 782 N N . ILE A 1 101 ? 10.129 -6.709 -4.222 1.00 89.44 101 ILE A N 1
ATOM 783 C CA . ILE A 1 101 ? 9.754 -7.157 -2.873 1.00 89.44 101 ILE A CA 1
ATOM 784 C C . ILE A 1 101 ? 8.704 -8.265 -2.883 1.00 89.44 101 ILE A C 1
ATOM 786 O O . ILE A 1 101 ? 8.536 -8.935 -1.865 1.00 89.44 101 ILE A O 1
ATOM 790 N N . ALA A 1 102 ? 7.995 -8.476 -3.989 1.00 88.62 102 ALA A N 1
ATOM 791 C CA . ALA A 1 102 ? 7.020 -9.551 -4.122 1.00 88.62 102 ALA A CA 1
ATOM 792 C C . ALA A 1 102 ? 6.826 -9.943 -5.588 1.00 88.62 102 ALA A C 1
ATOM 794 O O . ALA A 1 102 ? 7.004 -9.117 -6.483 1.00 88.62 102 ALA A O 1
ATOM 795 N N . THR A 1 103 ? 6.407 -11.185 -5.795 1.00 89.19 103 THR A N 1
ATOM 796 C CA . THR A 1 103 ? 5.724 -11.641 -7.004 1.00 89.19 103 THR A CA 1
ATOM 797 C C . THR A 1 103 ? 4.330 -12.110 -6.598 1.00 89.19 103 THR A C 1
ATOM 799 O O . THR A 1 103 ? 4.135 -12.638 -5.500 1.00 89.19 103 THR A O 1
ATOM 802 N N . ILE A 1 104 ? 3.332 -11.839 -7.431 1.00 88.00 104 ILE A N 1
ATOM 803 C CA . ILE A 1 104 ? 1.934 -12.174 -7.169 1.00 88.00 104 ILE A CA 1
ATOM 804 C C . ILE A 1 104 ? 1.404 -12.906 -8.394 1.00 88.00 104 ILE A C 1
ATOM 806 O O . ILE A 1 104 ? 1.174 -12.289 -9.431 1.00 88.00 104 ILE A O 1
ATOM 810 N N . ALA A 1 105 ? 1.172 -14.210 -8.258 1.00 88.62 105 ALA A N 1
ATOM 811 C CA . ALA A 1 105 ? 0.438 -14.981 -9.250 1.00 88.62 105 ALA A CA 1
ATOM 812 C C . ALA A 1 105 ? -1.041 -14.573 -9.190 1.00 88.62 105 ALA A C 1
ATOM 814 O O . ALA A 1 105 ? -1.746 -14.885 -8.230 1.00 88.62 105 ALA A O 1
ATOM 815 N N . LEU A 1 106 ? -1.487 -13.816 -10.189 1.00 87.19 106 LEU A N 1
ATOM 816 C CA . LEU A 1 106 ? -2.867 -13.356 -10.325 1.00 87.19 106 LEU A CA 1
ATOM 817 C C . LEU A 1 106 ? -3.746 -14.399 -11.027 1.00 87.19 106 LEU A C 1
ATOM 819 O O . LEU A 1 106 ? -4.957 -14.401 -10.824 1.00 87.19 106 LEU A O 1
ATOM 823 N N . GLY A 1 107 ? -3.122 -15.293 -11.799 1.00 85.88 107 GLY A N 1
ATOM 824 C CA . GLY A 1 107 ? -3.782 -16.390 -12.500 1.00 85.88 107 GLY A CA 1
ATOM 825 C C . GLY A 1 107 ? -4.486 -15.947 -13.782 1.00 85.88 107 GLY A C 1
ATOM 826 O O . GLY A 1 107 ? -4.439 -14.779 -14.175 1.00 85.88 107 GLY A O 1
ATOM 827 N N . ALA A 1 108 ? -5.112 -16.909 -14.461 1.00 84.44 108 ALA A N 1
ATOM 828 C CA . ALA A 1 108 ? -5.853 -16.671 -15.700 1.00 84.44 108 ALA A CA 1
ATOM 829 C C . ALA A 1 108 ? -7.181 -15.927 -15.464 1.00 84.44 108 ALA A C 1
ATOM 831 O O . ALA A 1 108 ? -7.574 -15.106 -16.285 1.00 84.44 108 ALA A O 1
ATOM 832 N N . ASP A 1 109 ? -7.814 -16.140 -14.307 1.00 81.25 109 ASP A N 1
ATOM 833 C CA . ASP A 1 109 ? -9.125 -15.571 -13.957 1.00 81.25 109 ASP A CA 1
ATOM 834 C C . ASP A 1 109 ? -9.027 -14.180 -13.305 1.00 81.25 109 ASP A C 1
ATOM 836 O O . ASP A 1 109 ? -9.919 -13.739 -12.574 1.00 81.25 109 ASP A O 1
ATOM 840 N N . PHE A 1 110 ? -7.918 -13.466 -13.520 1.00 84.00 110 PHE A N 1
ATOM 841 C CA . PHE A 1 110 ? -7.776 -12.108 -13.012 1.00 84.00 110 PHE A CA 1
ATOM 842 C C . PHE A 1 110 ? -8.847 -11.204 -13.631 1.00 84.00 110 PHE A C 1
ATOM 844 O O . PHE A 1 110 ? -8.849 -10.940 -14.831 1.00 84.00 110 PHE A O 1
ATOM 851 N N . SER A 1 111 ? -9.697 -10.642 -12.774 1.00 82.00 111 SER A N 1
ATOM 852 C CA . SER A 1 111 ? -10.592 -9.543 -13.131 1.00 82.00 111 SER A CA 1
ATOM 853 C C . SER A 1 111 ? -10.196 -8.279 -12.373 1.00 82.00 111 SER A C 1
ATOM 855 O O . SER A 1 111 ? -10.077 -8.330 -11.140 1.00 82.00 111 SER A O 1
ATOM 857 N N . PRO A 1 112 ? -10.005 -7.130 -13.046 1.00 81.19 112 PRO A N 1
ATOM 858 C CA . PRO A 1 112 ? -9.871 -5.856 -12.353 1.00 81.19 112 PRO A CA 1
ATOM 859 C C . PRO A 1 112 ? -11.175 -5.523 -11.608 1.00 81.19 112 PRO A C 1
ATOM 861 O O . PRO A 1 112 ? -12.262 -5.910 -12.032 1.00 81.19 112 PRO A O 1
ATOM 864 N N . GLY A 1 113 ? -11.068 -4.812 -10.486 1.00 85.50 113 GLY A N 1
ATOM 865 C CA . GLY A 1 113 ? -12.234 -4.388 -9.711 1.00 85.50 113 GLY A CA 1
ATOM 866 C C . GLY A 1 113 ? -11.886 -3.945 -8.293 1.00 85.50 113 GLY A C 1
ATOM 867 O O . GLY A 1 113 ? -10.897 -4.395 -7.711 1.00 85.50 113 GLY A O 1
ATOM 868 N N . SER A 1 114 ? -12.708 -3.054 -7.744 1.00 90.38 114 SER A N 1
ATOM 869 C CA . SER A 1 114 ? -12.669 -2.668 -6.329 1.00 90.38 114 SER A CA 1
ATOM 870 C C . SER A 1 114 ? -13.447 -3.680 -5.488 1.00 90.38 114 SER A C 1
ATOM 872 O O . SER A 1 114 ? -14.427 -4.243 -5.965 1.00 90.38 114 SER A O 1
ATOM 874 N N . TYR A 1 115 ? -13.028 -3.890 -4.236 1.00 91.75 115 TYR A N 1
ATOM 875 C CA . TYR A 1 115 ? -13.676 -4.816 -3.289 1.00 91.75 115 TYR A CA 1
ATOM 876 C C . TYR A 1 115 ? -13.734 -6.283 -3.761 1.00 91.75 115 TYR A C 1
ATOM 878 O O . TYR A 1 115 ? -14.578 -7.052 -3.315 1.00 91.75 115 TYR A O 1
ATOM 886 N N . VAL A 1 116 ? -12.810 -6.681 -4.644 1.00 88.75 116 VAL A N 1
ATOM 887 C CA . VAL A 1 116 ? -12.594 -8.084 -5.020 1.00 88.75 116 VAL A CA 1
ATOM 888 C C . VAL A 1 116 ? -11.556 -8.686 -4.082 1.00 88.75 116 VAL A C 1
ATOM 890 O O . VAL A 1 116 ? -10.402 -8.250 -4.049 1.00 88.75 116 VAL A O 1
ATOM 893 N N . GLU A 1 117 ? -11.965 -9.692 -3.319 1.00 87.69 117 GLU A N 1
ATOM 894 C CA . GLU A 1 117 ? -11.087 -10.387 -2.387 1.00 87.69 117 GLU A CA 1
ATOM 895 C C . GLU A 1 117 ? -10.031 -11.201 -3.133 1.00 87.69 117 GLU A C 1
ATOM 897 O O . GLU A 1 117 ? -10.315 -11.895 -4.110 1.00 87.69 117 GLU A O 1
ATOM 902 N N . ARG A 1 118 ? -8.783 -11.125 -2.665 1.00 83.94 118 ARG A N 1
ATOM 903 C CA . ARG A 1 118 ? -7.667 -11.864 -3.254 1.00 83.94 118 ARG A CA 1
ATOM 904 C C . ARG A 1 118 ? -6.750 -12.402 -2.179 1.00 83.94 118 ARG A C 1
ATOM 906 O O . ARG A 1 118 ? -6.467 -11.732 -1.188 1.00 83.94 118 ARG A O 1
ATOM 913 N N . LYS A 1 119 ? -6.237 -13.605 -2.417 1.00 79.69 119 LYS A N 1
ATOM 914 C CA . LYS A 1 119 ? -5.229 -14.234 -1.566 1.00 79.69 119 LYS A CA 1
ATOM 915 C C . LYS A 1 119 ? -3.865 -14.013 -2.201 1.00 79.69 119 LYS A C 1
ATOM 917 O O . LYS A 1 119 ? -3.629 -14.436 -3.325 1.00 79.69 119 LYS A O 1
ATOM 922 N N . VAL A 1 120 ? -2.976 -13.338 -1.480 1.00 76.88 120 VAL A N 1
ATOM 923 C CA . VAL A 1 120 ? -1.612 -13.060 -1.937 1.00 76.88 120 VAL A CA 1
ATOM 924 C C . VAL A 1 120 ? -0.635 -13.765 -1.012 1.00 76.88 120 VAL A C 1
ATOM 926 O O . VAL A 1 120 ? -0.558 -13.450 0.175 1.00 76.88 120 VAL A O 1
ATOM 929 N N . ASN A 1 121 ? 0.155 -14.690 -1.556 1.00 72.19 121 ASN A N 1
ATOM 930 C CA . ASN A 1 121 ? 1.255 -15.293 -0.814 1.00 72.19 121 ASN A CA 1
ATOM 931 C C . ASN A 1 121 ? 2.495 -14.382 -0.872 1.00 72.19 121 ASN A C 1
ATOM 933 O O . ASN A 1 121 ? 3.378 -14.564 -1.701 1.00 72.19 121 ASN A O 1
ATOM 937 N N . ARG A 1 122 ? 2.542 -13.357 -0.011 1.00 70.81 122 ARG A N 1
ATOM 938 C CA . ARG A 1 122 ? 3.660 -12.387 0.053 1.00 70.81 122 ARG A CA 1
ATOM 939 C C . ARG A 1 122 ? 4.753 -12.790 1.046 1.00 70.81 122 ARG A C 1
ATOM 941 O O . ARG A 1 122 ? 5.835 -12.203 1.047 1.00 70.81 122 ARG A O 1
ATOM 948 N N . GLY A 1 123 ? 4.445 -13.739 1.931 1.00 75.94 123 GLY A N 1
ATOM 949 C CA . GLY A 1 123 ? 5.291 -14.110 3.056 1.00 75.94 123 GLY A CA 1
ATOM 950 C C . GLY A 1 123 ? 5.740 -12.917 3.903 1.00 75.94 123 GLY A C 1
ATOM 951 O O . GLY A 1 123 ? 6.912 -12.827 4.248 1.00 75.94 123 GLY A O 1
ATOM 952 N N . ALA A 1 124 ? 4.843 -11.974 4.192 1.00 81.19 124 ALA A N 1
ATOM 953 C CA . ALA A 1 124 ? 5.141 -10.798 5.004 1.00 81.19 124 ALA A CA 1
ATOM 954 C C . ALA A 1 124 ? 4.433 -10.884 6.361 1.00 81.19 124 ALA A C 1
ATOM 956 O O . ALA A 1 124 ? 3.300 -11.355 6.441 1.00 81.19 124 ALA A O 1
ATOM 957 N N . LEU A 1 125 ? 5.107 -10.403 7.404 1.00 89.44 125 LEU A N 1
ATOM 958 C CA . LEU A 1 125 ? 4.548 -10.239 8.742 1.00 89.44 125 LEU A CA 1
ATOM 959 C C . LEU A 1 125 ? 4.389 -8.746 9.023 1.00 89.44 125 LEU A C 1
ATOM 961 O O . LEU A 1 125 ? 5.363 -7.996 8.933 1.00 89.44 125 LEU A O 1
ATOM 965 N N . PHE A 1 126 ? 3.167 -8.340 9.351 1.00 93.06 126 PHE A N 1
ATOM 966 C CA . PHE A 1 126 ? 2.801 -6.961 9.656 1.00 93.06 126 PHE A CA 1
ATOM 967 C C . PHE A 1 126 ? 2.288 -6.876 11.087 1.00 93.06 126 PHE A C 1
ATOM 969 O O . PHE A 1 126 ? 1.563 -7.763 11.537 1.00 93.06 126 PHE A O 1
ATOM 976 N N . PHE A 1 127 ? 2.674 -5.813 11.781 1.00 95.81 127 PHE A N 1
ATOM 977 C CA . PHE A 1 127 ? 2.312 -5.571 13.170 1.00 95.81 127 PHE A CA 1
ATOM 978 C C . PHE A 1 127 ? 1.533 -4.267 13.272 1.00 95.81 127 PHE A C 1
ATOM 980 O O . PHE A 1 127 ? 1.906 -3.271 12.652 1.00 95.81 127 PHE A O 1
ATOM 987 N N . TRP A 1 128 ? 0.478 -4.293 14.076 1.00 97.50 128 TRP A N 1
ATOM 988 C CA . TRP A 1 128 ? -0.235 -3.113 14.538 1.00 97.50 128 TRP A CA 1
ATOM 989 C C . TRP A 1 128 ? -0.209 -3.124 16.061 1.00 97.50 128 TRP A C 1
ATOM 991 O O . TRP A 1 128 ? -0.437 -4.172 16.671 1.00 97.50 128 TRP A O 1
ATOM 1001 N N . ASP A 1 129 ? 0.083 -1.976 16.655 1.00 97.31 129 ASP A N 1
ATOM 1002 C CA . ASP A 1 129 ? 0.310 -1.868 18.091 1.00 97.31 129 ASP A CA 1
ATOM 1003 C C . ASP A 1 129 ? -0.992 -1.598 18.855 1.00 97.31 129 ASP A C 1
ATOM 1005 O O . ASP A 1 129 ? -1.876 -0.868 18.397 1.00 97.31 129 ASP A O 1
ATOM 1009 N N . ALA A 1 130 ? -1.110 -2.184 20.050 1.00 97.50 130 ALA A N 1
ATOM 1010 C CA . ALA A 1 130 ? -2.218 -1.906 20.962 1.00 97.50 130 ALA A CA 1
ATOM 1011 C C . ALA A 1 130 ? -2.283 -0.405 21.298 1.00 97.50 130 ALA A C 1
ATOM 1013 O O . ALA A 1 130 ? -1.260 0.277 21.394 1.00 97.50 130 ALA A O 1
ATOM 1014 N N . GLY A 1 131 ? -3.493 0.127 21.460 1.00 98.00 131 GLY A N 1
ATOM 1015 C CA . GLY A 1 131 ? -3.726 1.554 21.671 1.00 98.00 131 GLY A CA 1
ATOM 1016 C C . GLY A 1 131 ? -3.620 2.411 20.402 1.00 98.00 131 GLY A C 1
ATOM 1017 O O . GLY A 1 131 ? -3.843 3.622 20.474 1.00 98.00 131 GLY A O 1
ATOM 1018 N N . LYS A 1 132 ? -3.316 1.827 19.233 1.00 98.00 132 LYS A N 1
ATOM 1019 C CA . LYS A 1 132 ? -3.322 2.529 17.940 1.00 98.00 132 LYS A CA 1
ATOM 1020 C C . LYS A 1 132 ? -4.603 2.259 17.158 1.00 98.00 132 LYS A C 1
ATOM 1022 O O . LYS A 1 132 ? -5.256 1.229 17.322 1.00 98.00 132 LYS A O 1
ATOM 1027 N N . LYS A 1 133 ? -4.958 3.201 16.279 1.00 98.31 133 LYS A N 1
ATOM 1028 C CA . LYS A 1 133 ? -6.092 3.043 15.367 1.00 98.31 133 LYS A CA 1
ATOM 1029 C C . LYS A 1 133 ? -5.769 2.039 14.263 1.00 98.31 133 LYS A C 1
ATOM 1031 O O . LYS A 1 133 ? -4.700 2.089 13.643 1.00 98.31 133 LYS A O 1
ATOM 1036 N N . VAL A 1 134 ? -6.750 1.191 13.986 1.00 98.50 134 VAL A N 1
ATOM 1037 C CA . VAL A 1 134 ? -6.870 0.393 12.770 1.00 98.50 134 VAL A CA 1
ATOM 1038 C C . VAL A 1 134 ? -8.102 0.827 11.993 1.00 98.50 134 VAL A C 1
ATOM 1040 O O . VAL A 1 134 ? -9.133 1.193 12.564 1.00 98.50 134 VAL A O 1
ATOM 1043 N N . TYR A 1 135 ? -7.971 0.772 10.675 1.00 98.62 135 TYR A N 1
ATOM 1044 C CA . TYR A 1 135 ? -8.998 1.155 9.717 1.00 98.62 135 TYR A CA 1
ATOM 1045 C C . TYR A 1 135 ? -9.414 -0.102 8.977 1.00 98.62 135 TYR A C 1
ATOM 1047 O O . TYR A 1 135 ? -8.570 -0.779 8.392 1.00 98.62 135 TYR A O 1
ATOM 1055 N N . GLU A 1 136 ? -10.688 -0.451 9.050 1.00 98.50 136 GLU A N 1
ATOM 1056 C CA . GLU A 1 136 ? -11.157 -1.779 8.682 1.00 98.50 136 GLU A CA 1
ATOM 1057 C C . GLU A 1 136 ? -12.277 -1.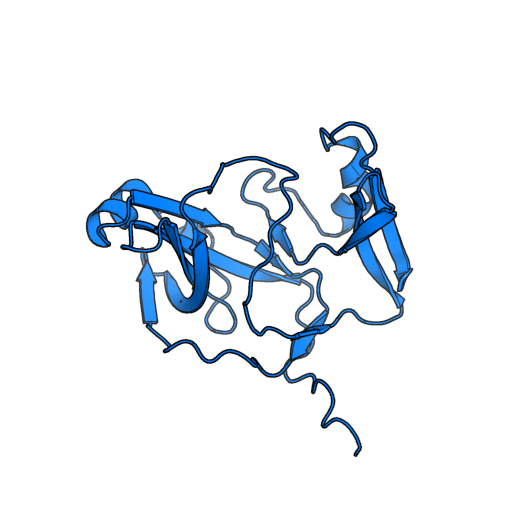689 7.646 1.00 98.50 136 GLU A C 1
ATOM 1059 O O . GLU A 1 136 ? -13.206 -0.892 7.787 1.00 98.50 136 GLU A O 1
ATOM 1064 N N . LEU A 1 137 ? -12.203 -2.544 6.626 1.00 98.44 137 LEU A N 1
ATOM 1065 C CA . LEU A 1 137 ? -13.367 -2.931 5.834 1.00 98.44 137 LEU A CA 1
ATOM 1066 C C . LEU A 1 137 ? -13.908 -4.245 6.386 1.00 98.44 137 LEU A C 1
ATOM 1068 O O . LEU A 1 137 ? -13.137 -5.159 6.666 1.00 98.44 137 LEU A O 1
ATOM 1072 N N . VAL A 1 138 ? -15.222 -4.353 6.521 1.00 98.12 138 VAL A N 1
ATOM 1073 C CA . VAL A 1 138 ? -15.893 -5.592 6.918 1.00 98.12 138 VAL A CA 1
ATOM 1074 C C . VAL A 1 138 ? -16.815 -5.997 5.781 1.00 98.12 138 VAL A C 1
ATOM 1076 O O . VAL A 1 138 ? -17.651 -5.196 5.355 1.00 98.12 138 VAL A O 1
ATOM 1079 N N . ASN A 1 139 ? -16.623 -7.207 5.261 1.00 96.94 139 ASN A N 1
ATOM 1080 C CA . ASN A 1 139 ? -17.469 -7.743 4.202 1.00 96.94 139 ASN A CA 1
ATOM 1081 C C . ASN A 1 139 ? -18.840 -8.199 4.768 1.00 96.94 139 ASN A C 1
ATOM 1083 O O . ASN A 1 139 ? -19.016 -8.238 5.991 1.00 96.94 139 ASN A O 1
ATOM 1087 N N . PRO A 1 140 ? -19.814 -8.564 3.912 1.00 96.94 140 PRO A N 1
ATOM 1088 C CA . PRO A 1 140 ? -21.145 -8.989 4.355 1.00 96.94 140 PRO A CA 1
ATOM 1089 C C . PRO A 1 140 ? -21.154 -10.225 5.272 1.00 96.94 140 PRO A C 1
ATOM 1091 O O . PRO A 1 140 ? -22.068 -10.371 6.079 1.00 96.94 140 PRO A O 1
ATOM 1094 N N . ASP A 1 141 ? -20.127 -11.076 5.189 1.00 96.31 141 ASP A N 1
ATOM 1095 C CA . ASP A 1 141 ? -19.970 -12.279 6.018 1.00 96.31 141 ASP A CA 1
ATOM 1096 C C . ASP A 1 141 ? -19.281 -11.992 7.369 1.00 96.31 141 ASP A C 1
ATOM 1098 O O . ASP A 1 141 ? -19.058 -12.897 8.174 1.00 96.31 141 ASP A O 1
ATOM 1102 N N . GLY A 1 142 ? -18.917 -10.733 7.636 1.00 96.44 142 GLY A N 1
ATOM 1103 C CA . GLY A 1 142 ? -18.232 -10.314 8.860 1.00 96.44 142 GLY A CA 1
ATOM 1104 C C . GLY A 1 142 ? -16.705 -10.464 8.826 1.00 96.44 142 GLY A C 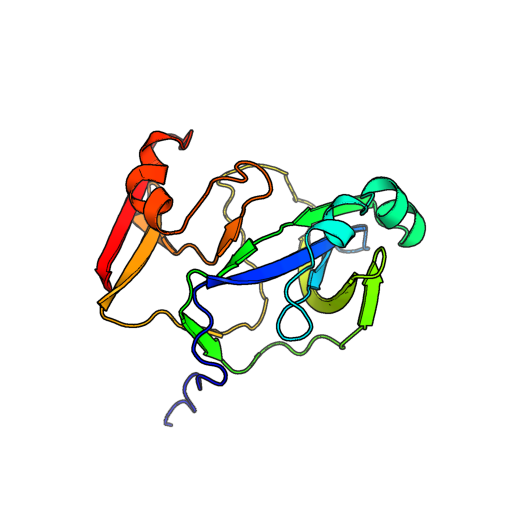1
ATOM 1105 O O . GLY A 1 142 ? -16.038 -10.167 9.823 1.00 96.44 142 GLY A O 1
ATOM 1106 N N . LEU A 1 143 ? -16.119 -10.879 7.698 1.00 97.12 143 LEU A N 1
ATOM 1107 C CA . LEU A 1 143 ? -14.669 -10.951 7.534 1.00 97.12 143 LEU A CA 1
ATOM 1108 C C . LEU A 1 143 ? -14.073 -9.540 7.505 1.00 97.12 143 LEU A C 1
ATOM 1110 O O . LEU A 1 143 ? -14.501 -8.670 6.748 1.00 97.12 143 LEU A O 1
ATOM 1114 N N . THR A 1 144 ? -13.071 -9.322 8.356 1.00 97.06 144 THR A N 1
ATOM 1115 C CA . THR A 1 144 ? -12.448 -8.012 8.569 1.00 97.06 144 THR A CA 1
ATOM 1116 C C . THR A 1 144 ? -11.117 -7.903 7.822 1.00 97.06 144 THR A C 1
ATOM 1118 O O . THR A 1 144 ? -10.217 -8.721 8.005 1.00 97.06 144 THR A O 1
ATOM 1121 N N . TYR A 1 145 ? -10.972 -6.840 7.036 1.00 97.25 145 TYR A N 1
ATOM 1122 C CA . TYR A 1 145 ? -9.767 -6.447 6.313 1.00 97.25 145 TYR A CA 1
ATOM 1123 C C . TYR A 1 145 ? -9.164 -5.207 6.961 1.00 97.25 145 TYR A C 1
ATOM 1125 O O . TYR A 1 145 ? -9.747 -4.127 6.896 1.00 97.25 145 TYR A O 1
ATOM 1133 N N . VAL A 1 146 ? -7.980 -5.345 7.554 1.00 97.62 146 VAL A N 1
ATOM 1134 C CA . VAL A 1 146 ? -7.250 -4.222 8.157 1.00 97.62 146 VAL A CA 1
ATOM 1135 C C . VAL A 1 146 ? -6.443 -3.496 7.080 1.00 97.62 146 VAL A C 1
ATOM 1137 O O . VAL A 1 146 ? -5.687 -4.112 6.326 1.00 97.62 146 VAL A O 1
ATOM 1140 N N . MET A 1 147 ? -6.598 -2.175 7.001 1.00 98.00 147 MET A N 1
ATOM 1141 C CA . MET A 1 147 ? -5.852 -1.327 6.078 1.00 98.00 147 MET A CA 1
ATOM 1142 C C . MET A 1 147 ? -4.353 -1.431 6.357 1.00 98.00 147 MET A C 1
ATOM 1144 O O . MET A 1 147 ? -3.899 -1.307 7.491 1.00 98.00 147 MET A O 1
ATOM 1148 N N . GLN A 1 148 ? -3.582 -1.627 5.292 1.00 96.31 148 GLN A N 1
ATOM 1149 C CA . GLN A 1 148 ? -2.127 -1.726 5.356 1.00 96.31 148 GLN A CA 1
ATOM 1150 C C . GLN A 1 148 ? -1.449 -0.360 5.189 1.00 96.31 148 GLN A C 1
ATOM 1152 O O . GLN A 1 148 ? -0.507 -0.025 5.907 1.00 96.31 148 GLN A O 1
ATOM 1157 N N . ALA A 1 149 ? -1.939 0.439 4.241 1.00 97.00 149 ALA A N 1
ATOM 1158 C CA . ALA A 1 149 ? -1.395 1.746 3.907 1.00 97.00 149 ALA A CA 1
ATOM 1159 C C . ALA A 1 149 ? -2.460 2.651 3.286 1.00 97.00 149 ALA A C 1
ATOM 1161 O O . ALA A 1 149 ? -3.308 2.180 2.522 1.00 97.00 149 ALA A O 1
ATOM 1162 N N . ARG A 1 150 ? -2.338 3.957 3.532 1.00 96.62 150 ARG A N 1
ATOM 1163 C CA . ARG A 1 150 ? -3.069 5.000 2.800 1.00 96.62 150 ARG A CA 1
ATOM 1164 C C . ARG A 1 150 ? -2.284 5.434 1.562 1.00 96.62 150 ARG A C 1
ATOM 1166 O O . ARG A 1 150 ? -1.057 5.350 1.545 1.00 96.62 150 ARG A O 1
ATOM 1173 N N . CYS A 1 151 ? -2.981 5.873 0.517 1.00 95.31 151 CYS A N 1
ATOM 1174 C CA . CYS A 1 151 ? -2.389 6.290 -0.757 1.00 95.31 151 CYS A CA 1
ATOM 1175 C C . CYS A 1 151 ? -2.815 7.717 -1.081 1.00 95.31 151 CYS A C 1
ATOM 1177 O O . CYS A 1 151 ? -4.006 8.009 -1.042 1.00 95.31 151 CYS A O 1
ATOM 1179 N N . ILE A 1 152 ? -1.859 8.564 -1.455 1.00 95.12 152 ILE A N 1
ATOM 1180 C CA . ILE A 1 152 ? -2.117 9.964 -1.824 1.00 95.12 152 ILE A CA 1
ATOM 1181 C C . ILE A 1 152 ? -2.205 10.175 -3.345 1.00 95.12 152 ILE A C 1
ATOM 1183 O O . ILE A 1 152 ? -2.302 11.303 -3.809 1.00 95.12 152 ILE A O 1
ATOM 1187 N N . GLY A 1 153 ? -2.170 9.097 -4.137 1.00 90.75 153 GLY A N 1
ATOM 1188 C CA . GLY A 1 153 ? -2.205 9.178 -5.603 1.00 90.75 153 GLY A CA 1
ATOM 1189 C C . GLY A 1 153 ? -3.557 9.601 -6.197 1.00 90.75 153 GLY A C 1
ATOM 1190 O O . GLY A 1 153 ? -3.604 9.989 -7.357 1.00 90.75 153 GLY A O 1
ATOM 1191 N N . VAL A 1 154 ? -4.648 9.523 -5.424 1.00 88.50 154 VAL A N 1
ATOM 1192 C CA . VAL A 1 154 ? -5.993 9.985 -5.838 1.00 88.50 154 VAL A CA 1
ATOM 1193 C C . VAL A 1 154 ? -6.400 11.243 -5.076 1.00 88.50 154 VAL A C 1
ATOM 1195 O O . VAL A 1 154 ? -6.879 12.196 -5.680 1.00 88.50 154 VAL A O 1
ATOM 1198 N N . ASP A 1 155 ? -6.198 11.250 -3.758 1.00 91.50 155 ASP A N 1
ATOM 1199 C CA . ASP A 1 155 ? -6.427 12.407 -2.892 1.00 91.50 155 ASP A CA 1
ATOM 1200 C C . ASP A 1 155 ? -5.088 12.833 -2.264 1.00 91.50 155 ASP A C 1
ATOM 1202 O O . ASP A 1 155 ? -4.656 12.229 -1.275 1.00 91.50 155 ASP A O 1
ATOM 1206 N N . PRO A 1 156 ? -4.411 13.857 -2.823 1.00 92.38 156 PRO A N 1
ATOM 1207 C CA . PRO A 1 156 ? -3.138 14.345 -2.299 1.00 92.38 156 PRO A CA 1
ATOM 1208 C C . PRO A 1 156 ? -3.227 14.923 -0.882 1.00 92.38 156 PRO A C 1
ATOM 1210 O O . PRO A 1 156 ? -2.203 15.047 -0.216 1.00 92.38 156 PRO A O 1
ATOM 1213 N N . GLN A 1 157 ? -4.429 15.285 -0.420 1.00 92.12 157 GLN A N 1
ATOM 1214 C CA . GLN A 1 157 ? -4.662 15.855 0.908 1.00 92.12 157 GLN A CA 1
ATOM 1215 C C . GLN A 1 157 ? -4.967 14.776 1.963 1.00 92.12 157 GLN A C 1
ATOM 1217 O O . GLN A 1 157 ? -5.182 15.098 3.131 1.00 92.12 157 GLN A O 1
ATOM 1222 N N . MET A 1 158 ? -4.982 13.489 1.584 1.00 94.56 158 MET A N 1
ATOM 1223 C CA . MET A 1 158 ? -5.275 12.387 2.500 1.00 94.56 158 MET A CA 1
ATOM 1224 C C . MET A 1 158 ? -4.208 12.253 3.601 1.00 94.56 158 MET A C 1
ATOM 1226 O O . MET A 1 158 ? -3.093 11.770 3.371 1.00 94.56 158 MET A O 1
ATOM 1230 N N . SER A 1 159 ? -4.595 12.592 4.830 1.00 96.25 159 SER A N 1
ATOM 1231 C CA . SER A 1 159 ? -3.822 12.360 6.056 1.00 96.25 159 SER A CA 1
ATOM 1232 C C . SER A 1 159 ? -4.277 11.087 6.784 1.00 96.25 159 SER A C 1
ATOM 1234 O O . SER A 1 159 ? -5.266 10.463 6.393 1.00 96.25 159 SER A O 1
ATOM 1236 N N . GLU A 1 160 ? -3.573 10.677 7.841 1.00 97.06 160 GLU A N 1
ATOM 1237 C CA . GLU A 1 160 ? -4.030 9.557 8.677 1.00 97.06 160 GLU A CA 1
ATOM 1238 C C . GLU A 1 160 ? -5.307 9.915 9.453 1.00 97.06 160 GLU A C 1
ATOM 1240 O O . GLU A 1 160 ? -6.232 9.114 9.522 1.00 97.06 160 GLU A O 1
ATOM 1245 N N . GLU A 1 161 ? -5.422 11.148 9.944 1.00 97.12 161 GLU A N 1
ATOM 1246 C CA . GLU A 1 161 ? -6.617 11.655 10.629 1.00 97.12 161 GLU A CA 1
ATOM 1247 C C . GLU A 1 161 ? -7.839 11.634 9.708 1.00 97.12 161 GLU A C 1
ATOM 1249 O O . GLU A 1 161 ? -8.939 11.286 10.133 1.00 97.12 161 GLU A O 1
ATOM 1254 N N . SER A 1 162 ? -7.648 11.936 8.419 1.00 96.69 162 SER A N 1
ATOM 1255 C CA . SER A 1 162 ? -8.735 11.892 7.436 1.00 96.69 162 SER A CA 1
ATOM 1256 C C . SER A 1 162 ? -9.364 10.496 7.299 1.00 96.69 162 SER A C 1
ATOM 1258 O O . SER A 1 162 ? -10.531 10.380 6.913 1.00 96.69 162 SER A O 1
ATOM 1260 N N . LEU A 1 163 ? -8.635 9.435 7.676 1.00 97.88 163 LEU A N 1
ATOM 1261 C CA . LEU A 1 163 ? -9.141 8.065 7.655 1.00 97.88 163 LEU A CA 1
ATOM 1262 C C . LEU A 1 163 ? -10.262 7.837 8.677 1.00 97.88 163 LEU A C 1
ATOM 1264 O O . LEU A 1 163 ? -11.086 6.947 8.469 1.00 97.88 163 LEU A O 1
ATOM 1268 N N . ASP A 1 164 ? -10.376 8.662 9.722 1.00 98.00 164 ASP A N 1
ATOM 1269 C CA . ASP A 1 164 ? -11.468 8.570 10.702 1.00 98.00 164 ASP A CA 1
ATOM 1270 C C . ASP A 1 164 ? -12.853 8.689 10.049 1.00 98.00 164 ASP A C 1
ATOM 1272 O O . ASP A 1 164 ? -13.822 8.094 10.513 1.00 98.00 164 ASP A O 1
ATOM 1276 N N . THR A 1 165 ? -12.939 9.423 8.936 1.00 96.94 165 THR A N 1
ATOM 1277 C CA . THR A 1 165 ? -14.196 9.687 8.218 1.00 96.94 165 THR A CA 1
ATOM 1278 C C . THR A 1 165 ? -14.231 9.084 6.815 1.00 96.94 165 THR A C 1
ATOM 1280 O O . THR A 1 165 ? -15.210 9.281 6.093 1.00 96.94 165 THR A O 1
ATOM 1283 N N . LEU A 1 166 ? -13.210 8.309 6.422 1.00 97.00 166 LEU A N 1
ATOM 1284 C CA . LEU A 1 166 ? -13.072 7.781 5.059 1.00 97.00 166 LEU A CA 1
ATOM 1285 C C . LEU A 1 166 ? -14.306 6.998 4.595 1.00 97.00 166 LEU A C 1
ATOM 1287 O O . LEU A 1 166 ? -14.699 7.134 3.441 1.00 97.00 166 LEU A O 1
ATOM 1291 N N . GLY A 1 167 ? -14.959 6.249 5.488 1.00 96.25 167 GLY A N 1
ATOM 1292 C CA . GLY A 1 167 ? -16.175 5.495 5.168 1.00 96.25 167 GLY A CA 1
ATOM 1293 C C . GLY A 1 167 ? -17.294 6.334 4.539 1.00 96.25 167 GLY A C 1
ATOM 1294 O O . GLY A 1 167 ? -18.037 5.816 3.716 1.00 96.25 167 GLY A O 1
ATOM 1295 N N . THR A 1 168 ? -17.369 7.634 4.844 1.00 95.50 168 THR A N 1
ATOM 1296 C CA . THR A 1 168 ? -18.360 8.558 4.252 1.00 95.50 168 THR A CA 1
ATOM 1297 C C . THR A 1 168 ? -18.087 8.894 2.783 1.00 95.50 168 THR A C 1
ATOM 1299 O O . THR A 1 168 ? -18.981 9.358 2.081 1.00 95.50 168 THR A O 1
ATOM 1302 N N . LYS A 1 169 ? -16.857 8.656 2.312 1.00 94.06 169 LYS A N 1
ATOM 1303 C CA . LYS A 1 169 ? -16.407 8.924 0.939 1.00 94.06 169 LYS A CA 1
ATOM 1304 C C . LYS A 1 169 ? -16.367 7.665 0.069 1.00 94.06 169 LYS A C 1
ATOM 1306 O O . LYS A 1 169 ? -16.210 7.769 -1.146 1.00 94.06 169 LYS A O 1
ATOM 1311 N N . LEU A 1 170 ? -16.444 6.476 0.669 1.00 95.19 170 LEU A N 1
ATOM 1312 C CA . LEU A 1 170 ? -16.324 5.212 -0.054 1.00 95.19 170 LEU A CA 1
ATOM 1313 C C . LEU A 1 170 ? -17.656 4.822 -0.700 1.00 95.19 170 LEU A C 1
ATOM 1315 O O . LEU A 1 170 ? -18.680 4.718 -0.032 1.00 95.19 170 LEU A O 1
ATOM 1319 N N . ALA A 1 171 ? -17.616 4.499 -1.992 1.00 95.19 171 ALA A N 1
ATOM 1320 C CA . ALA A 1 171 ? -18.694 3.777 -2.661 1.00 95.19 171 ALA A CA 1
ATOM 1321 C C . ALA A 1 171 ? -18.589 2.279 -2.319 1.00 95.19 171 ALA A C 1
ATOM 1323 O O . ALA A 1 171 ? -18.034 1.493 -3.089 1.00 95.19 171 ALA A O 1
ATOM 1324 N N . LEU A 1 172 ? -19.029 1.907 -1.114 1.00 96.62 172 LEU A N 1
ATOM 1325 C CA . LEU A 1 172 ? -19.002 0.523 -0.639 1.00 96.62 172 LEU A CA 1
ATOM 1326 C C . LEU A 1 172 ? -20.090 -0.318 -1.336 1.00 96.62 172 LEU A C 1
ATOM 1328 O O . LEU A 1 172 ? -21.214 0.165 -1.495 1.00 96.62 172 LEU A O 1
ATOM 1332 N N . PRO A 1 173 ? -19.803 -1.575 -1.730 1.00 96.19 173 PRO A N 1
ATOM 1333 C CA . PRO A 1 173 ? -20.835 -2.492 -2.201 1.00 96.19 173 PRO A CA 1
ATOM 1334 C C . PRO A 1 173 ? -21.856 -2.803 -1.100 1.00 96.19 173 PRO A C 1
ATOM 1336 O O . PRO A 1 173 ? -21.581 -2.645 0.091 1.00 96.19 173 PRO A O 1
ATOM 1339 N N . ALA A 1 174 ? -23.029 -3.303 -1.488 1.00 96.69 174 ALA A N 1
ATOM 1340 C CA . ALA A 1 174 ? -24.063 -3.692 -0.533 1.00 96.69 174 ALA A CA 1
ATOM 1341 C C . ALA A 1 174 ? -23.523 -4.683 0.518 1.00 96.69 174 ALA A C 1
ATOM 1343 O O . ALA A 1 174 ? -22.832 -5.645 0.187 1.00 96.69 174 ALA A O 1
ATOM 1344 N N . GLY A 1 175 ? -23.835 -4.423 1.790 1.00 96.75 175 GLY A N 1
ATOM 1345 C CA . GLY A 1 175 ? -23.409 -5.238 2.932 1.00 96.75 175 GLY A CA 1
ATOM 1346 C C . GLY A 1 175 ? -21.968 -5.008 3.404 1.00 96.75 175 GLY A C 1
ATOM 1347 O O . GLY A 1 175 ? -21.626 -5.456 4.493 1.00 96.75 175 GLY A O 1
ATOM 1348 N N . TRP A 1 176 ? -21.135 -4.286 2.648 1.00 98.06 176 TRP A N 1
ATOM 1349 C CA . TRP A 1 176 ? -19.818 -3.873 3.132 1.00 98.06 176 TRP A CA 1
ATOM 1350 C C . TRP A 1 176 ? -19.936 -2.688 4.086 1.00 98.06 176 TRP A C 1
ATOM 1352 O O . TRP A 1 176 ? -20.768 -1.798 3.906 1.00 98.06 176 TRP A O 1
ATOM 1362 N N . SER A 1 177 ? -19.054 -2.640 5.079 1.00 98.12 177 SER A N 1
ATOM 1363 C CA . SER A 1 177 ? -18.946 -1.503 5.992 1.00 98.12 177 SER A CA 1
ATOM 1364 C C . SER A 1 177 ? -17.497 -1.090 6.207 1.00 98.12 177 SER A C 1
ATOM 1366 O O . SER A 1 177 ? -16.568 -1.878 6.032 1.00 98.12 177 SER A O 1
ATOM 1368 N N . TYR A 1 178 ? -17.314 0.173 6.580 1.00 98.69 178 TYR A N 1
ATOM 1369 C CA . TYR A 1 178 ? -16.041 0.723 7.021 1.00 98.69 178 TYR A CA 1
ATOM 1370 C C . TYR A 1 178 ? -16.143 1.084 8.498 1.00 98.69 178 TYR A C 1
ATOM 1372 O O . TYR A 1 178 ? -17.136 1.685 8.916 1.00 98.69 178 TYR A O 1
ATOM 1380 N N . ARG A 1 179 ? -15.116 0.762 9.284 1.00 98.31 179 ARG A N 1
ATOM 1381 C CA . ARG A 1 179 ? -15.039 1.171 10.689 1.00 98.31 179 ARG A CA 1
ATOM 1382 C C . ARG A 1 179 ? -13.618 1.509 11.111 1.00 98.31 179 ARG A C 1
ATOM 1384 O O . ARG A 1 179 ? -12.645 1.066 10.505 1.00 98.31 179 ARG A O 1
ATOM 1391 N N . VAL A 1 180 ? -13.525 2.262 12.200 1.00 98.56 180 VAL A N 1
ATOM 1392 C CA . VAL A 1 180 ? -12.268 2.586 12.875 1.00 98.56 180 VAL A CA 1
ATOM 1393 C C . VAL A 1 180 ? -12.336 2.049 14.292 1.00 98.56 180 VAL A C 1
ATOM 1395 O O . VAL A 1 180 ? -13.349 2.209 14.974 1.00 98.56 180 VAL A O 1
ATOM 1398 N N . ARG A 1 181 ? -11.264 1.396 14.733 1.00 97.56 181 ARG A N 1
ATOM 1399 C CA . ARG A 1 181 ? -11.155 0.820 16.075 1.00 97.56 181 ARG A CA 1
ATOM 1400 C C . ARG A 1 181 ? -9.776 1.110 16.650 1.00 97.56 181 ARG A C 1
ATOM 1402 O O . ARG A 1 181 ? -8.808 1.199 15.906 1.00 97.56 181 ARG A O 1
ATOM 1409 N N . VAL A 1 182 ? -9.687 1.235 17.969 1.00 98.00 182 VAL A N 1
ATOM 1410 C CA . VAL A 1 182 ? -8.412 1.211 18.695 1.00 98.00 182 VAL A CA 1
ATOM 1411 C C . VAL A 1 182 ? -8.121 -0.232 19.111 1.00 98.00 182 VAL A C 1
ATOM 1413 O O . VAL A 1 182 ? -9.017 -0.898 19.639 1.00 98.00 182 VAL A O 1
ATOM 1416 N N . LEU A 1 183 ? -6.918 -0.727 18.803 1.00 95.25 183 LEU A N 1
ATOM 1417 C CA . LEU A 1 183 ? -6.497 -2.093 19.134 1.00 95.25 183 LEU A CA 1
ATOM 1418 C C . LEU A 1 183 ? -6.327 -2.333 20.630 1.00 95.25 183 LEU A C 1
ATOM 1420 O O . LEU A 1 183 ? -5.784 -1.437 21.314 1.00 95.25 183 LEU A O 1
#

Secondary structure (DSSP, 8-state):
-------EEE---TT-EE-EEEEEEEETTEEEEEEEE-TTT----HHHHTT--HHHHHHHHT-SEEEE--SEEE-S-EEE--SS-----EEEETTEEEEEEEEEEEETT----TT----------EE--TTSEEEEEE-TT--EEE--EEE-SS-TT--TGGGGGGGGT--PPTT-EEEEEE-

Radius of gyration: 17.23 Å; chains: 1; bounding box: 41×43×45 Å

Sequence (183 aa):
MTATGSKRMIDDMRGVRYGEVVPMFLRDTGLEAEVYGTQMLNDCPQELWQTLDADAIAKELGALFVKLNGPRYWVLDGLGTKVAVVDPVFRDFGGVTMRRIATIALGADFSPGSYVERKVNRGALFFWDAGKKVYELVNPDGLTYVMQARCIGVDPQMSEESLDTLGTKLALPAGWSYRVRVL